Protein AF-A0A7C7R862-F1 (afdb_monomer_lite)

Foldseek 3Di:
DAAADDQVRVVCCVPPPVVVVCVVQVHDDWDWDFDPPPPDTAIEIEHEPPPPGPDDQWDWDQDPNGTHIHGYDYDPPDDDDDDD

Radius of gyration: 12.82 Å; chains: 1; bounding box: 29×38×34 Å

Structure (mmCIF, N/CA/C/O backbone):
data_AF-A0A7C7R862-F1
#
_entry.id   AF-A0A7C7R862-F1
#
loop_
_atom_site.group_PDB
_atom_site.id
_atom_site.type_symbol
_atom_site.label_atom_id
_atom_site.label_alt_id
_atom_site.label_comp_id
_atom_site.label_asym_id
_atom_site.label_entity_id
_atom_site.label_seq_id
_atom_site.pdbx_PDB_ins_code
_atom_site.Cartn_x
_atom_site.Cartn_y
_atom_site.Cartn_z
_atom_site.occupancy
_atom_site.B_iso_or_equiv
_atom_site.auth_seq_id
_atom_site.auth_comp_id
_atom_site.auth_asym_id
_atom_site.auth_atom_id
_atom_site.pdbx_PDB_model_num
ATOM 1 N N . MET A 1 1 ? 8.842 -18.107 -8.929 1.00 66.75 1 MET A N 1
ATOM 2 C CA . MET A 1 1 ? 9.441 -17.126 -8.003 1.00 66.75 1 MET A CA 1
ATOM 3 C C . MET A 1 1 ? 9.021 -15.752 -8.484 1.00 66.75 1 MET A C 1
ATOM 5 O O . MET A 1 1 ? 9.330 -15.425 -9.627 1.00 66.75 1 MET A O 1
ATOM 9 N N . ALA A 1 2 ? 8.257 -15.011 -7.681 1.00 78.81 2 ALA A N 1
ATOM 10 C CA . ALA A 1 2 ? 7.861 -13.645 -8.009 1.00 78.81 2 ALA A CA 1
ATOM 11 C C . ALA A 1 2 ? 9.084 -12.713 -7.972 1.00 78.81 2 ALA A C 1
ATOM 13 O O . ALA A 1 2 ? 9.982 -12.884 -7.145 1.00 78.81 2 ALA A O 1
ATOM 14 N N . ARG A 1 3 ? 9.147 -11.750 -8.895 1.00 89.38 3 ARG A N 1
ATOM 15 C CA . ARG A 1 3 ? 10.215 -10.735 -8.924 1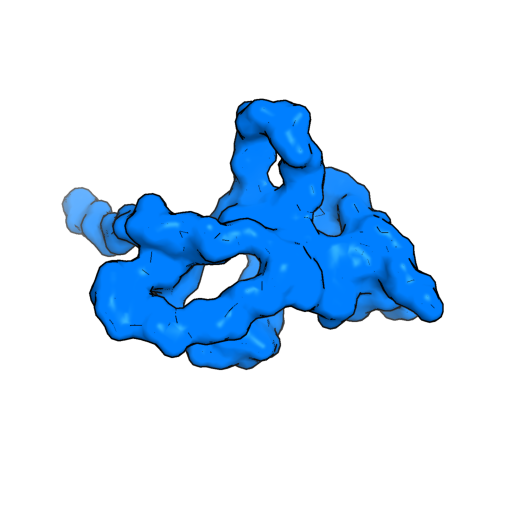.00 89.38 3 ARG A CA 1
ATOM 16 C C . ARG A 1 3 ? 9.798 -9.503 -8.119 1.00 89.38 3 ARG A C 1
ATOM 18 O O . ARG A 1 3 ? 8.608 -9.202 -8.125 1.00 89.38 3 ARG A O 1
ATOM 25 N N . PRO A 1 4 ? 10.719 -8.736 -7.515 1.00 90.06 4 PRO A N 1
ATOM 26 C CA . PRO A 1 4 ? 10.359 -7.471 -6.878 1.00 90.06 4 PRO A CA 1
ATOM 27 C C . PRO A 1 4 ? 9.616 -6.533 -7.844 1.00 90.06 4 PRO A C 1
ATOM 29 O O . PRO A 1 4 ? 9.998 -6.402 -9.015 1.00 90.06 4 PRO A O 1
ATOM 32 N N . ALA A 1 5 ? 8.545 -5.904 -7.359 1.00 90.81 5 ALA A N 1
ATOM 33 C CA . ALA A 1 5 ? 7.823 -4.869 -8.091 1.00 90.81 5 ALA A CA 1
ATOM 34 C C . ALA A 1 5 ? 8.697 -3.613 -8.274 1.00 90.81 5 ALA A C 1
ATOM 36 O O . ALA A 1 5 ? 9.449 -3.224 -7.378 1.00 90.81 5 ALA A O 1
ATOM 37 N N . THR A 1 6 ? 8.601 -2.967 -9.439 1.00 92.31 6 THR A N 1
ATOM 38 C CA . THR A 1 6 ? 9.264 -1.676 -9.694 1.00 92.31 6 THR A CA 1
ATOM 39 C C . THR A 1 6 ? 8.438 -0.509 -9.149 1.00 92.31 6 THR A C 1
ATOM 41 O O . THR A 1 6 ? 7.273 -0.674 -8.794 1.00 92.31 6 THR A O 1
ATOM 44 N N . ALA A 1 7 ? 9.020 0.694 -9.107 1.00 90.69 7 ALA A N 1
ATOM 45 C CA . ALA A 1 7 ? 8.326 1.894 -8.632 1.00 90.69 7 ALA A CA 1
ATOM 46 C C . ALA A 1 7 ? 7.039 2.183 -9.426 1.00 90.69 7 ALA A C 1
ATOM 48 O O . ALA A 1 7 ? 6.004 2.459 -8.824 1.00 90.69 7 ALA A O 1
ATOM 49 N N . ASP A 1 8 ? 7.100 2.061 -10.755 1.00 92.00 8 ASP A N 1
ATOM 50 C CA . ASP A 1 8 ? 5.944 2.272 -11.633 1.00 92.00 8 ASP A CA 1
ATOM 51 C C . ASP A 1 8 ? 4.852 1.231 -11.381 1.00 92.00 8 ASP A C 1
ATOM 53 O O . ASP A 1 8 ? 3.683 1.578 -11.282 1.00 92.00 8 ASP A O 1
ATOM 57 N N . GLN A 1 9 ? 5.234 -0.031 -11.165 1.00 93.00 9 GLN A N 1
ATOM 58 C CA . GLN A 1 9 ? 4.282 -1.097 -10.849 1.00 93.00 9 GLN A CA 1
ATOM 59 C C . GLN A 1 9 ? 3.624 -0.900 -9.484 1.00 93.00 9 GLN A C 1
ATOM 61 O O . GLN A 1 9 ? 2.439 -1.167 -9.330 1.00 93.00 9 GLN A O 1
ATOM 66 N N . LEU A 1 10 ? 4.369 -0.429 -8.480 1.00 92.56 10 LEU A N 1
ATOM 67 C CA . LEU A 1 10 ? 3.773 -0.087 -7.189 1.00 92.56 10 LEU A CA 1
ATOM 68 C C . LEU A 1 10 ? 2.782 1.070 -7.331 1.00 92.56 10 LEU A C 1
ATOM 70 O O . LEU A 1 10 ? 1.725 1.030 -6.710 1.00 92.56 10 LEU A O 1
ATOM 74 N N . ARG A 1 11 ? 3.097 2.076 -8.155 1.00 92.62 11 ARG A N 1
ATOM 75 C CA . ARG A 1 11 ? 2.180 3.185 -8.442 1.00 92.62 11 ARG A CA 1
ATOM 76 C C . ARG A 1 11 ? 0.911 2.693 -9.135 1.00 92.62 11 ARG A C 1
ATOM 78 O O . ARG A 1 11 ? -0.173 2.996 -8.654 1.00 92.62 11 ARG A O 1
ATOM 85 N N . GLU A 1 12 ? 1.049 1.875 -10.174 1.00 93.94 12 GLU A N 1
ATOM 86 C CA . GLU A 1 12 ? -0.066 1.238 -10.886 1.00 93.94 12 GLU A CA 1
ATOM 87 C C . GLU A 1 12 ? -0.954 0.429 -9.927 1.00 93.94 12 GLU A C 1
ATOM 89 O O . GLU A 1 12 ? -2.175 0.569 -9.923 1.00 93.94 12 GLU A O 1
ATOM 94 N N . ILE A 1 13 ? -0.347 -0.349 -9.022 1.00 92.75 13 ILE A N 1
ATOM 95 C CA . ILE A 1 13 ? -1.090 -1.102 -8.004 1.00 92.75 13 ILE A CA 1
ATOM 96 C C . ILE A 1 13 ? -1.901 -0.167 -7.097 1.00 92.75 13 ILE A C 1
ATOM 98 O O . ILE A 1 13 ? -3.031 -0.500 -6.744 1.00 92.75 13 ILE A O 1
ATOM 102 N N . LEU A 1 14 ? -1.360 0.990 -6.709 1.00 92.00 14 LEU A N 1
ATOM 103 C CA . LEU A 1 14 ? -2.078 1.946 -5.861 1.00 92.00 14 LEU A CA 1
ATOM 104 C C . LEU A 1 14 ? -3.191 2.691 -6.602 1.00 92.00 14 LEU A C 1
ATOM 106 O O . LEU A 1 14 ? -4.263 2.904 -6.033 1.00 92.00 14 LEU A O 1
ATOM 110 N N . GLU A 1 15 ? -2.945 3.086 -7.844 1.00 91.94 15 GLU A N 1
ATOM 111 C CA . GLU A 1 15 ? -3.877 3.888 -8.637 1.00 91.94 15 GLU A CA 1
ATOM 112 C C . GLU A 1 15 ? -5.033 3.040 -9.182 1.00 91.94 15 GLU A C 1
ATOM 114 O O . GLU A 1 15 ? -6.190 3.451 -9.094 1.00 91.94 15 GLU A O 1
ATOM 119 N N . GLU A 1 16 ? -4.745 1.833 -9.671 1.00 94.00 16 GLU A N 1
ATOM 120 C CA . GLU A 1 16 ? -5.719 1.013 -10.402 1.00 94.00 16 GLU A CA 1
ATOM 121 C C . GLU A 1 16 ? -6.204 -0.205 -9.604 1.00 94.00 16 GLU A C 1
ATOM 123 O O . GLU A 1 16 ? -7.331 -0.672 -9.786 1.00 94.00 16 GLU A O 1
ATOM 128 N N . HIS A 1 17 ? -5.389 -0.708 -8.671 1.00 91.94 17 HIS A N 1
ATOM 129 C CA . HIS A 1 17 ? -5.646 -1.975 -7.979 1.00 91.94 17 HIS A CA 1
ATOM 130 C C . HIS A 1 17 ? -5.734 -1.876 -6.448 1.00 91.94 17 HIS A C 1
ATOM 132 O O . HIS A 1 17 ? -5.786 -2.904 -5.761 1.00 91.94 17 HIS A O 1
ATOM 138 N N . SER A 1 18 ? -5.821 -0.670 -5.883 1.00 89.81 18 SER A N 1
ATOM 139 C CA . SER A 1 18 ? -5.856 -0.461 -4.426 1.00 89.81 18 SER A CA 1
ATOM 140 C C . SER A 1 18 ? -7.015 -1.187 -3.742 1.00 89.81 18 SER A C 1
ATOM 142 O O . SER A 1 18 ? -6.834 -1.764 -2.671 1.00 89.81 18 SER A O 1
ATOM 144 N N . LEU A 1 19 ? -8.186 -1.259 -4.383 1.00 90.25 19 LEU A N 1
ATOM 145 C CA . LEU A 1 19 ? -9.334 -2.023 -3.876 1.00 90.25 19 LEU A CA 1
ATOM 146 C C . LEU A 1 19 ? -9.060 -3.531 -3.809 1.00 90.25 19 LEU A C 1
ATOM 148 O O . LEU A 1 19 ? -9.520 -4.207 -2.889 1.00 90.25 19 LEU A O 1
ATOM 152 N N . GLN A 1 20 ? -8.328 -4.083 -4.780 1.00 90.75 20 GLN A N 1
ATOM 153 C CA . GLN A 1 20 ? -7.948 -5.495 -4.766 1.00 90.75 20 GLN A CA 1
ATOM 154 C C . GLN A 1 20 ? -6.940 -5.764 -3.648 1.00 90.75 20 GLN A C 1
ATOM 156 O O . GLN A 1 20 ? -7.116 -6.725 -2.899 1.00 90.75 20 GLN A O 1
ATOM 161 N N . LEU A 1 21 ? -5.939 -4.892 -3.502 1.00 89.38 21 LEU A N 1
ATOM 162 C CA . LEU A 1 21 ? -4.952 -4.968 -2.427 1.00 89.38 21 LEU A CA 1
ATOM 163 C C . LEU A 1 21 ? -5.627 -4.907 -1.048 1.00 89.38 21 LEU A C 1
ATOM 165 O O . LEU A 1 21 ? -5.363 -5.743 -0.187 1.00 89.38 21 LEU A O 1
ATOM 169 N N . GLN A 1 22 ? -6.567 -3.977 -0.865 1.00 90.06 22 GLN A N 1
ATOM 170 C CA . GLN A 1 22 ? -7.382 -3.863 0.344 1.00 90.06 22 GLN A CA 1
ATOM 171 C C . GLN A 1 22 ? -8.132 -5.161 0.665 1.00 90.06 22 GLN A C 1
ATOM 173 O O . GLN A 1 22 ? -8.093 -5.631 1.803 1.00 90.06 22 GLN A O 1
ATOM 178 N N . ARG A 1 23 ? -8.796 -5.761 -0.332 1.00 89.69 23 ARG A N 1
ATOM 179 C CA . ARG A 1 23 ? -9.539 -7.019 -0.155 1.00 89.69 23 ARG A CA 1
ATOM 180 C C . ARG A 1 23 ? -8.624 -8.183 0.204 1.00 89.69 23 ARG A C 1
ATOM 182 O O . ARG A 1 23 ? -8.983 -8.974 1.069 1.00 89.69 23 ARG A O 1
ATOM 189 N N . GLN A 1 24 ? -7.456 -8.287 -0.431 1.00 88.50 24 GLN A N 1
ATOM 190 C CA . GLN A 1 24 ? -6.473 -9.330 -0.119 1.00 88.50 24 GLN A CA 1
ATOM 191 C C . GLN A 1 24 ? -5.907 -9.191 1.296 1.00 88.50 24 GLN A C 1
ATOM 193 O O . GLN A 1 24 ? -5.651 -10.199 1.948 1.00 88.50 24 GLN A O 1
ATOM 198 N N . LEU A 1 25 ? -5.757 -7.959 1.784 1.00 87.44 25 LEU A N 1
ATOM 199 C CA . LEU A 1 25 ? -5.353 -7.675 3.161 1.00 87.44 25 LEU A CA 1
ATOM 200 C C . LEU A 1 25 ? -6.489 -7.846 4.183 1.00 87.44 25 LEU A C 1
ATOM 202 O O . LEU A 1 25 ? -6.228 -7.800 5.381 1.00 87.44 25 LEU A O 1
ATOM 206 N N . GLY A 1 26 ? -7.737 -8.030 3.738 1.00 87.88 26 GLY A N 1
ATOM 207 C CA . GLY A 1 26 ? -8.897 -8.141 4.626 1.00 87.88 26 GLY A CA 1
ATOM 208 C C . GLY A 1 26 ? -9.208 -6.855 5.399 1.00 87.88 26 GLY A C 1
ATOM 209 O O . GLY A 1 26 ? -9.806 -6.918 6.470 1.00 87.88 26 GLY A O 1
ATOM 210 N N . LEU A 1 27 ? -8.795 -5.695 4.880 1.00 85.69 27 LEU A N 1
ATOM 211 C CA . LEU A 1 27 ? -8.926 -4.402 5.554 1.00 85.69 27 LEU A CA 1
ATOM 212 C C . LEU A 1 27 ? -10.192 -3.670 5.133 1.00 85.69 27 LEU A C 1
ATOM 214 O O . LEU A 1 27 ? -10.518 -3.602 3.947 1.00 85.69 27 LEU A O 1
ATOM 218 N N . THR A 1 28 ? -10.870 -3.034 6.086 1.00 82.62 28 THR A N 1
ATOM 219 C CA . THR A 1 28 ? -12.053 -2.215 5.765 1.00 82.62 28 THR A CA 1
ATOM 220 C C . THR A 1 28 ? -11.697 -0.740 5.638 1.00 82.62 28 THR A C 1
ATOM 222 O O . THR A 1 28 ? -12.221 -0.052 4.762 1.00 82.62 28 THR A O 1
ATOM 225 N N . ARG A 1 29 ? -10.786 -0.250 6.482 1.00 85.31 29 ARG A N 1
ATOM 226 C CA . ARG A 1 29 ? -10.307 1.131 6.460 1.00 85.31 29 ARG A CA 1
ATOM 227 C C . ARG A 1 29 ? -8.796 1.108 6.356 1.00 85.31 29 ARG A C 1
ATOM 229 O O . ARG A 1 29 ? -8.104 0.664 7.262 1.00 85.31 29 ARG A O 1
ATOM 236 N N . VAL A 1 30 ? -8.287 1.553 5.217 1.00 89.06 30 VAL A N 1
ATOM 237 C CA . VAL A 1 30 ? -6.856 1.538 4.942 1.00 89.06 30 VAL A CA 1
ATOM 238 C C . VAL A 1 30 ? -6.488 2.716 4.067 1.00 89.06 30 VAL A C 1
ATOM 240 O O . VAL A 1 30 ? -7.234 3.095 3.165 1.00 89.06 30 VAL A O 1
ATOM 243 N N . GLN A 1 31 ? -5.319 3.276 4.334 1.00 90.62 31 GLN A N 1
ATOM 244 C CA . GLN A 1 31 ? -4.672 4.230 3.458 1.00 90.62 31 GLN A CA 1
ATOM 245 C C . GLN A 1 31 ? -3.388 3.601 2.928 1.00 90.62 31 GLN A C 1
ATOM 247 O O . GLN A 1 31 ? -2.546 3.131 3.696 1.00 90.62 31 GLN A O 1
ATOM 252 N N . PHE A 1 32 ? -3.241 3.600 1.607 1.00 91.75 32 PHE A N 1
ATOM 253 C CA . PHE A 1 32 ? -2.021 3.155 0.951 1.00 91.75 32 PHE A CA 1
ATOM 254 C C . PHE A 1 32 ? -1.217 4.348 0.449 1.00 91.75 32 PHE A C 1
ATOM 256 O O . PHE A 1 32 ? -1.780 5.309 -0.073 1.00 91.75 32 PHE A O 1
ATOM 263 N N . SER A 1 33 ? 0.104 4.288 0.584 1.00 91.62 33 SER A N 1
ATOM 264 C CA . SER A 1 33 ? 0.996 5.312 0.035 1.00 91.62 33 SER A CA 1
ATOM 265 C C . SER A 1 33 ? 2.359 4.741 -0.347 1.00 91.62 33 SER A C 1
ATOM 267 O O . SER A 1 33 ? 2.772 3.691 0.145 1.00 91.62 33 SER A O 1
ATOM 269 N N . LEU A 1 34 ? 3.074 5.448 -1.223 1.00 91.12 34 LEU A N 1
ATOM 270 C CA . LEU A 1 34 ? 4.482 5.187 -1.513 1.00 91.12 34 LEU A CA 1
ATOM 271 C C . LEU A 1 34 ? 5.346 6.156 -0.691 1.00 91.12 34 LEU A C 1
ATOM 273 O O . LEU A 1 34 ? 5.272 7.365 -0.920 1.00 91.12 34 LEU A O 1
ATOM 277 N N . PRO A 1 35 ? 6.167 5.676 0.260 1.00 85.81 35 PRO A N 1
ATOM 278 C CA . PRO A 1 35 ? 7.064 6.539 1.008 1.00 85.81 35 PRO A CA 1
ATOM 279 C C . PRO A 1 35 ? 8.187 7.065 0.106 1.00 85.81 35 PRO A C 1
ATOM 281 O O . PRO A 1 35 ? 8.865 6.304 -0.582 1.00 85.81 35 PRO A O 1
ATOM 284 N N . ALA A 1 36 ?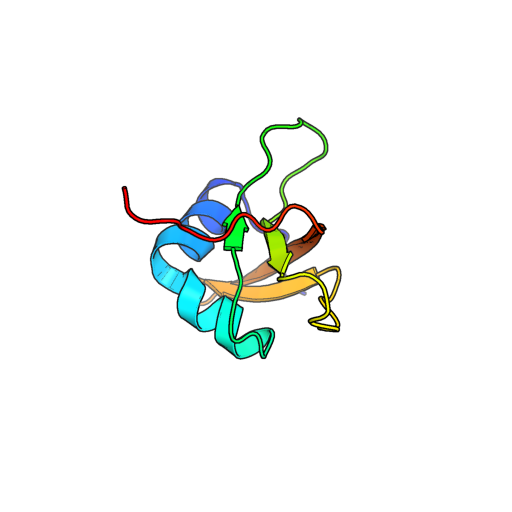 8.432 8.373 0.168 1.00 83.38 36 ALA A N 1
ATOM 285 C CA . ALA A 1 36 ? 9.545 9.044 -0.504 1.00 83.38 36 ALA A CA 1
ATOM 286 C C . ALA A 1 36 ? 10.751 9.230 0.442 1.00 83.38 36 ALA A C 1
ATOM 288 O O . ALA A 1 36 ? 11.367 10.290 0.480 1.00 83.38 36 ALA A O 1
ATOM 289 N N . ASP A 1 37 ? 11.062 8.217 1.257 1.00 84.88 37 ASP A N 1
ATOM 290 C CA . ASP A 1 37 ? 12.068 8.301 2.329 1.00 84.88 37 ASP A CA 1
ATOM 291 C C . ASP A 1 37 ? 13.444 7.725 1.957 1.00 84.88 37 ASP A C 1
ATOM 293 O O . ASP A 1 37 ? 14.350 7.692 2.788 1.00 84.88 37 ASP A O 1
ATOM 297 N N . GLY A 1 38 ? 13.607 7.241 0.722 1.00 80.81 38 GLY A N 1
ATOM 298 C CA . GLY A 1 38 ? 14.863 6.672 0.227 1.00 80.81 38 GLY A CA 1
ATOM 299 C C . GLY A 1 38 ? 15.247 5.317 0.835 1.00 80.81 38 GLY A C 1
ATOM 300 O O . GLY A 1 38 ? 16.289 4.778 0.473 1.00 80.81 38 GLY A O 1
ATOM 301 N N . LYS A 1 39 ? 14.424 4.724 1.713 1.00 81.12 39 LYS A N 1
ATOM 302 C CA . LYS A 1 39 ? 14.722 3.436 2.377 1.00 81.12 39 LYS A CA 1
ATOM 303 C C . LYS A 1 39 ? 14.359 2.202 1.542 1.00 81.12 39 LYS A C 1
ATOM 305 O O . LYS A 1 39 ? 14.524 1.076 2.001 1.00 81.12 39 LYS A O 1
ATOM 310 N N . GLY A 1 40 ? 13.881 2.411 0.318 1.00 85.88 40 GLY A N 1
ATOM 311 C CA . GLY A 1 40 ? 13.512 1.359 -0.625 1.00 85.88 40 GLY A CA 1
ATOM 312 C C . GLY A 1 40 ? 12.038 1.396 -1.014 1.00 85.88 40 GLY A C 1
ATOM 313 O O . GLY A 1 40 ? 1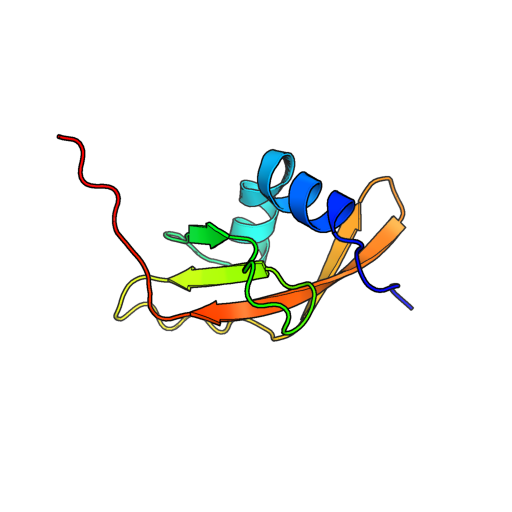1.201 1.980 -0.321 1.00 85.88 40 GLY A O 1
ATOM 314 N N . LEU A 1 41 ? 11.745 0.765 -2.151 1.00 90.50 41 LEU A N 1
ATOM 315 C CA . LEU A 1 41 ? 10.408 0.671 -2.731 1.00 90.50 41 LEU A CA 1
ATOM 316 C C . LEU A 1 41 ? 9.530 -0.236 -1.873 1.00 90.50 41 LEU A C 1
ATOM 318 O O . LEU A 1 41 ? 9.898 -1.384 -1.639 1.00 90.50 41 LEU A O 1
ATOM 322 N N . ARG A 1 42 ? 8.398 0.292 -1.399 1.00 93.12 42 ARG A N 1
ATOM 323 C CA . ARG A 1 42 ? 7.388 -0.417 -0.601 1.00 93.12 42 ARG A CA 1
ATOM 324 C C . ARG A 1 42 ? 6.077 0.345 -0.567 1.00 93.12 42 ARG A C 1
ATOM 326 O O . ARG A 1 42 ? 6.077 1.555 -0.751 1.00 93.12 42 ARG A O 1
ATOM 333 N N . ILE A 1 43 ? 4.979 -0.352 -0.316 1.00 92.88 43 ILE A N 1
ATOM 334 C CA . ILE A 1 43 ? 3.688 0.277 -0.038 1.00 92.88 43 ILE A CA 1
ATOM 335 C C . ILE A 1 43 ? 3.548 0.403 1.474 1.00 92.88 43 ILE A C 1
ATOM 337 O O . ILE A 1 43 ? 3.586 -0.592 2.199 1.00 92.88 43 ILE A O 1
ATOM 341 N N . LYS A 1 44 ? 3.369 1.632 1.953 1.00 92.81 44 LYS A N 1
ATOM 342 C CA . LYS A 1 44 ? 2.926 1.881 3.320 1.00 92.81 44 LYS A CA 1
ATOM 343 C C . LYS A 1 44 ? 1.435 1.607 3.425 1.00 92.81 44 LYS A C 1
ATOM 345 O O . LYS A 1 44 ? 0.657 2.103 2.613 1.00 92.81 44 LYS A O 1
ATOM 350 N N . VAL A 1 45 ? 1.069 0.830 4.434 1.00 92.69 45 VAL A N 1
ATOM 351 C CA . VAL A 1 45 ? -0.293 0.428 4.766 1.00 92.69 45 VAL A CA 1
ATOM 352 C C . VAL A 1 45 ? -0.628 1.031 6.125 1.00 92.69 45 VAL A C 1
ATOM 354 O O . VAL A 1 45 ? -0.178 0.524 7.155 1.00 92.69 45 VAL A O 1
ATOM 357 N N . SER A 1 46 ? -1.390 2.120 6.126 1.00 90.88 46 SER A N 1
ATOM 358 C CA . SER A 1 46 ? -1.846 2.768 7.354 1.00 90.88 46 SER A CA 1
ATOM 359 C C . SER A 1 46 ? -3.254 2.298 7.693 1.00 90.88 46 SER A C 1
ATOM 361 O O . SER A 1 46 ? -4.158 2.392 6.859 1.00 90.88 46 SER A O 1
ATOM 363 N N . VAL A 1 47 ? -3.439 1.795 8.911 1.00 88.56 47 VAL A N 1
ATOM 364 C CA . VAL A 1 47 ? -4.730 1.313 9.430 1.00 88.56 47 VAL A CA 1
ATOM 365 C C . VAL A 1 47 ? -5.140 2.128 10.662 1.00 88.56 47 VAL A C 1
ATOM 367 O O . VAL A 1 47 ? -4.255 2.583 11.391 1.00 88.56 47 VAL A O 1
ATOM 370 N N . PRO A 1 48 ? -6.444 2.341 10.913 1.00 85.62 48 PRO A N 1
ATOM 371 C CA . PRO A 1 48 ? -6.915 3.051 12.096 1.00 85.62 48 PRO A CA 1
ATOM 372 C C . PRO A 1 48 ? -6.386 2.456 13.405 1.00 85.62 48 PRO A C 1
ATOM 374 O O . PRO A 1 48 ? -6.214 1.242 13.539 1.00 85.62 48 PRO A O 1
ATOM 377 N N . ALA A 1 49 ? -6.203 3.313 14.411 1.00 76.50 49 ALA A N 1
ATOM 378 C CA . ALA A 1 49 ? -5.868 2.873 15.759 1.00 76.50 49 ALA A CA 1
ATOM 379 C C . ALA A 1 49 ? -6.934 1.894 16.290 1.00 76.50 49 ALA A C 1
ATOM 381 O O . ALA A 1 49 ? -8.133 2.169 16.225 1.00 76.50 49 ALA A O 1
ATOM 382 N N . GLY A 1 50 ? -6.487 0.748 16.807 1.00 74.94 50 GLY A N 1
ATOM 383 C CA . GLY A 1 50 ? -7.359 -0.331 17.285 1.00 74.94 50 GLY A CA 1
ATOM 384 C C . GLY A 1 50 ? -7.762 -1.364 16.224 1.00 74.94 50 GLY A C 1
ATOM 385 O O . GLY A 1 50 ? -8.331 -2.389 16.590 1.00 74.94 50 GLY A O 1
ATOM 386 N N . GLU A 1 51 ? -7.443 -1.155 14.940 1.00 77.00 51 GLU A N 1
ATOM 387 C CA . GLU A 1 51 ? -7.586 -2.189 13.907 1.00 77.00 51 GLU A CA 1
ATOM 388 C C . GLU A 1 51 ? -6.332 -3.083 13.918 1.00 77.00 51 GLU A C 1
ATOM 390 O O . GLU A 1 51 ? -5.274 -2.749 13.374 1.00 77.00 51 GLU A O 1
ATOM 395 N N . GLU A 1 52 ? -6.424 -4.225 14.604 1.00 69.94 52 GLU A N 1
ATOM 396 C CA . GLU A 1 52 ? -5.382 -5.256 14.593 1.00 69.94 52 GLU A CA 1
ATOM 397 C C . GLU A 1 52 ? -5.479 -6.084 13.311 1.00 69.94 52 GLU A C 1
ATOM 399 O O . GLU A 1 52 ? -6.039 -7.178 13.277 1.00 69.94 52 GLU A O 1
ATOM 404 N N . ALA A 1 53 ? -4.925 -5.544 12.230 1.00 76.19 53 ALA A N 1
ATOM 405 C CA . ALA A 1 53 ? -4.798 -6.271 10.980 1.00 76.19 53 ALA A CA 1
ATOM 406 C C . ALA A 1 53 ? -3.369 -6.806 10.796 1.00 76.19 53 ALA A C 1
ATOM 408 O O . ALA A 1 53 ? -2.412 -6.019 10.797 1.00 76.19 53 ALA A O 1
ATOM 409 N N . PRO A 1 54 ? -3.186 -8.126 10.619 1.00 82.06 54 PRO A N 1
ATOM 410 C CA . PRO A 1 54 ? -1.879 -8.698 10.331 1.00 82.06 54 PRO A CA 1
ATOM 411 C C . PRO A 1 54 ? -1.472 -8.360 8.889 1.00 82.06 54 PRO A C 1
ATOM 413 O O . PRO A 1 54 ? -1.802 -9.078 7.948 1.00 82.06 54 PRO A O 1
ATOM 416 N N . ILE A 1 55 ? -0.750 -7.251 8.712 1.00 88.56 55 ILE A N 1
ATOM 417 C CA . ILE A 1 55 ? -0.183 -6.865 7.414 1.00 88.56 55 ILE A CA 1
ATOM 418 C C . ILE A 1 55 ? 1.098 -7.679 7.183 1.00 88.56 55 ILE A C 1
ATOM 420 O O . ILE A 1 55 ? 2.052 -7.525 7.953 1.00 88.56 55 ILE A O 1
ATOM 424 N N . PRO A 1 56 ? 1.159 -8.545 6.157 1.00 91.50 56 PRO A N 1
ATOM 425 C CA . PRO A 1 56 ? 2.381 -9.270 5.846 1.00 91.50 56 PRO A CA 1
ATOM 426 C C . PRO A 1 56 ? 3.445 -8.290 5.347 1.00 91.50 56 PRO A C 1
ATOM 428 O O . PRO A 1 56 ? 3.117 -7.296 4.715 1.00 91.50 56 PRO A O 1
ATOM 431 N N . SER A 1 57 ? 4.728 -8.575 5.574 1.00 91.88 57 SER A N 1
ATOM 432 C CA . SER A 1 57 ? 5.822 -7.717 5.088 1.00 91.88 57 SER A CA 1
ATOM 433 C C . SER A 1 57 ? 5.985 -7.744 3.564 1.00 91.88 57 SER A C 1
ATOM 435 O O . SER A 1 57 ? 6.655 -6.884 2.989 1.00 91.88 57 SER A O 1
ATOM 437 N N . ARG A 1 58 ? 5.407 -8.752 2.899 1.00 93.31 58 ARG A N 1
ATOM 438 C CA . ARG A 1 58 ? 5.444 -8.958 1.449 1.00 93.31 58 ARG A CA 1
ATOM 439 C C . ARG A 1 58 ? 4.174 -9.655 0.982 1.00 93.31 58 ARG A C 1
ATOM 441 O O . ARG A 1 58 ? 3.631 -10.491 1.702 1.00 93.31 58 ARG A O 1
ATOM 448 N N . MET A 1 59 ? 3.742 -9.354 -0.234 1.00 92.31 59 MET A N 1
ATOM 449 C CA . MET A 1 59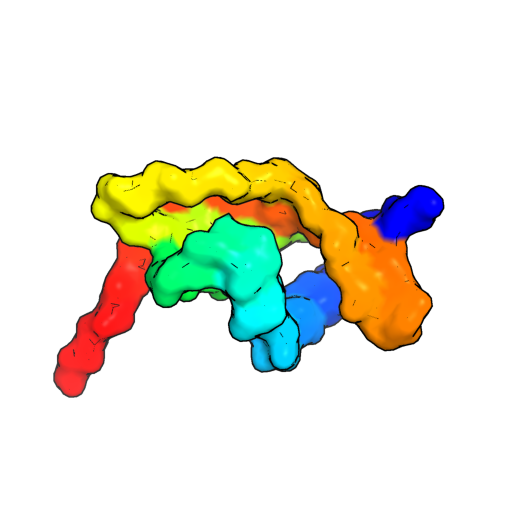 ? 2.610 -10.009 -0.882 1.00 92.31 59 MET A CA 1
ATOM 450 C C . MET A 1 59 ? 2.919 -10.271 -2.354 1.00 92.31 59 MET A C 1
ATOM 452 O O . MET A 1 59 ? 3.522 -9.433 -3.017 1.00 92.31 59 MET A O 1
ATOM 456 N N . GLU A 1 60 ? 2.494 -11.415 -2.882 1.00 93.31 60 GLU A N 1
ATOM 457 C CA . GLU A 1 60 ? 2.524 -11.651 -4.325 1.00 93.31 60 GLU A CA 1
ATOM 458 C C . GLU A 1 60 ? 1.288 -11.030 -4.979 1.00 93.31 60 GLU A C 1
ATOM 460 O O . GLU A 1 60 ? 0.152 -11.313 -4.595 1.00 93.31 60 GLU A O 1
ATOM 465 N N . PHE A 1 61 ? 1.509 -10.194 -5.987 1.00 90.69 61 PHE A N 1
ATOM 466 C CA . PHE A 1 61 ? 0.466 -9.532 -6.753 1.00 90.69 61 PHE A CA 1
ATOM 467 C C . PHE A 1 61 ? 0.610 -9.889 -8.232 1.00 90.69 61 PHE A C 1
ATOM 469 O O . PHE A 1 61 ? 1.720 -9.960 -8.758 1.00 90.69 61 PHE A O 1
ATOM 476 N N . SER A 1 62 ? -0.504 -10.144 -8.916 1.00 90.56 62 SER A N 1
ATOM 477 C CA . SER A 1 62 ? -0.492 -10.433 -10.353 1.00 90.56 62 SER A CA 1
ATOM 478 C C . SER A 1 62 ? -0.769 -9.151 -11.127 1.00 90.56 62 SER A C 1
ATOM 480 O O . SER A 1 62 ? -1.893 -8.657 -11.095 1.00 90.56 62 SER A O 1
ATOM 482 N N . LEU A 1 63 ? 0.236 -8.643 -11.839 1.00 89.31 63 LEU A N 1
ATOM 483 C CA . LEU A 1 63 ? 0.161 -7.422 -12.644 1.00 89.31 63 LEU A CA 1
ATOM 484 C C . LEU A 1 63 ? 0.555 -7.742 -14.089 1.00 89.31 63 LEU A C 1
ATOM 486 O O . LEU A 1 63 ? 1.613 -8.330 -14.322 1.00 89.31 63 LEU A O 1
ATOM 490 N N . HIS A 1 64 ? -0.298 -7.410 -15.061 1.00 89.00 64 HIS A N 1
ATOM 491 C CA . HIS A 1 64 ? -0.084 -7.728 -16.484 1.00 89.00 64 HIS A CA 1
ATOM 492 C C . HIS A 1 64 ? 0.261 -9.207 -16.770 1.00 89.00 64 HIS A C 1
ATOM 494 O O . HIS A 1 64 ? 1.078 -9.514 -17.633 1.00 89.00 64 HIS A O 1
ATOM 500 N N . GLY A 1 65 ? -0.327 -10.144 -16.019 1.00 86.69 65 GLY A N 1
ATOM 501 C CA . GLY A 1 65 ? -0.044 -11.581 -16.160 1.00 86.69 65 GLY A CA 1
ATOM 502 C C . GLY A 1 65 ? 1.303 -12.032 -15.578 1.00 86.69 65 GLY A C 1
ATOM 503 O O . GLY A 1 65 ? 1.670 -13.198 -15.715 1.00 86.69 65 GLY A O 1
ATOM 504 N N . HIS A 1 66 ? 2.028 -11.141 -14.899 1.00 89.75 66 HIS A N 1
ATOM 505 C CA . HIS A 1 66 ? 3.263 -11.449 -14.189 1.00 89.75 66 HIS A CA 1
ATOM 506 C C . HIS A 1 66 ? 3.052 -11.400 -12.676 1.00 89.75 66 HIS A C 1
ATOM 508 O O . HIS A 1 66 ? 2.449 -10.465 -12.153 1.00 89.75 66 HIS A O 1
ATOM 514 N N . GLN A 1 67 ? 3.615 -12.373 -11.958 1.00 92.81 67 GLN A N 1
ATOM 515 C CA . GLN A 1 67 ? 3.687 -12.302 -10.502 1.00 92.81 67 GLN A CA 1
ATOM 516 C C . GLN A 1 67 ? 4.830 -11.389 -10.061 1.00 92.81 67 GLN A C 1
ATOM 518 O O . GLN A 1 67 ? 6.001 -11.616 -10.394 1.00 92.81 67 GLN A O 1
ATOM 523 N N . VAL A 1 68 ? 4.474 -10.371 -9.286 1.00 93.25 68 VAL A N 1
ATOM 524 C CA . VAL A 1 68 ? 5.402 -9.442 -8.651 1.00 93.25 68 VAL A CA 1
ATOM 525 C C . VAL A 1 68 ? 5.295 -9.537 -7.134 1.00 93.25 68 VAL A C 1
ATOM 527 O O . VAL A 1 68 ? 4.216 -9.714 -6.581 1.00 93.25 68 VAL A O 1
ATOM 530 N N . GLU A 1 69 ? 6.429 -9.434 -6.456 1.00 94.25 69 GLU A N 1
ATOM 531 C CA . GLU A 1 69 ? 6.514 -9.333 -5.006 1.00 94.25 69 GLU A CA 1
ATOM 532 C C . GLU A 1 69 ? 6.401 -7.857 -4.617 1.00 94.25 69 GLU A C 1
ATOM 534 O O . GLU A 1 69 ? 7.211 -7.019 -5.024 1.00 94.25 69 GLU A O 1
ATOM 539 N N . VAL A 1 70 ? 5.374 -7.549 -3.836 1.00 93.19 70 VAL A N 1
ATOM 540 C CA . VAL A 1 70 ? 5.044 -6.221 -3.339 1.00 93.19 70 VAL A CA 1
ATOM 541 C C . VAL A 1 70 ? 5.465 -6.144 -1.872 1.00 93.19 70 VAL A C 1
ATOM 543 O O . VAL A 1 70 ? 4.826 -6.769 -1.022 1.00 93.19 70 VAL A O 1
ATOM 546 N N . PRO A 1 71 ? 6.539 -5.413 -1.542 1.00 93.62 71 PRO A N 1
ATOM 547 C CA . PRO A 1 71 ? 6.910 -5.162 -0.156 1.00 93.62 71 PRO A CA 1
ATOM 548 C C . PRO A 1 71 ? 5.909 -4.210 0.503 1.00 93.62 71 PRO A C 1
ATOM 550 O O . PRO A 1 71 ? 5.577 -3.157 -0.050 1.00 93.62 71 PRO A O 1
ATOM 553 N N . LEU A 1 72 ? 5.446 -4.579 1.695 1.00 93.31 72 LEU A N 1
ATOM 554 C CA . LEU A 1 72 ? 4.469 -3.831 2.477 1.00 93.31 72 LEU A CA 1
ATOM 555 C C . LEU A 1 72 ? 5.068 -3.436 3.828 1.00 93.31 72 LEU A C 1
ATOM 557 O O . LEU A 1 72 ? 5.795 -4.203 4.459 1.00 93.31 72 LEU A O 1
ATOM 561 N N . GLU A 1 73 ? 4.731 -2.238 4.288 1.00 91.88 73 GLU A N 1
ATOM 562 C CA . GLU A 1 73 ? 5.125 -1.720 5.595 1.00 91.88 73 GLU A CA 1
ATOM 563 C C . GLU A 1 73 ? 3.882 -1.222 6.326 1.00 91.88 73 GLU A C 1
ATOM 565 O O . GLU A 1 73 ? 3.195 -0.322 5.843 1.00 91.88 73 GLU A O 1
ATOM 570 N N . ARG A 1 74 ? 3.586 -1.792 7.498 1.00 88.69 74 ARG A N 1
ATOM 571 C CA . ARG A 1 74 ? 2.529 -1.261 8.362 1.00 88.69 74 ARG A CA 1
ATOM 572 C C . ARG A 1 74 ? 2.981 0.076 8.946 1.00 88.69 74 ARG A C 1
ATOM 574 O O . ARG A 1 74 ? 4.090 0.183 9.461 1.00 88.69 74 ARG A O 1
ATOM 581 N N . SER A 1 75 ? 2.097 1.062 8.903 1.00 84.88 75 SER A N 1
ATOM 582 C CA . SER A 1 75 ? 2.244 2.339 9.597 1.00 84.88 75 SER A CA 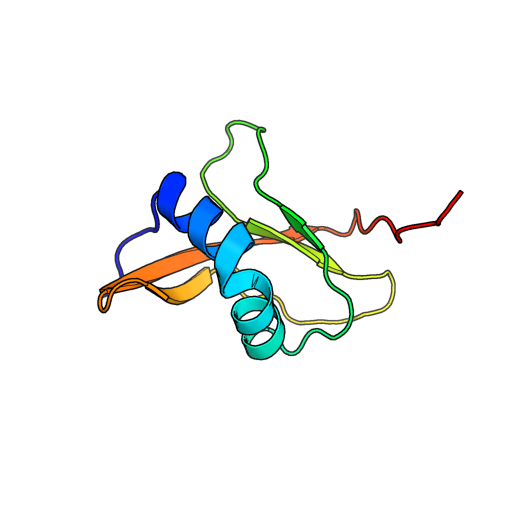1
ATOM 583 C C . SER A 1 75 ? 1.024 2.577 10.489 1.00 84.88 75 SER A C 1
ATOM 585 O O . SER A 1 75 ? -0.081 2.117 10.197 1.00 84.88 75 SER A O 1
ATOM 587 N N . GLU A 1 76 ? 1.241 3.273 11.601 1.00 77.44 76 GLU A N 1
ATOM 588 C CA . GLU A 1 76 ? 0.183 3.723 12.513 1.00 77.44 76 GLU A CA 1
ATOM 589 C C . GLU A 1 76 ? -0.271 5.159 12.195 1.00 77.44 76 GLU A C 1
ATOM 591 O O . GLU A 1 76 ? -1.175 5.685 12.837 1.00 77.44 76 GLU A O 1
ATOM 596 N N . ASP A 1 77 ? 0.307 5.784 11.162 1.00 76.31 77 ASP A N 1
ATOM 597 C CA . ASP A 1 77 ? 0.066 7.175 10.763 1.00 76.31 77 ASP A CA 1
ATOM 598 C C . ASP A 1 77 ? -1.231 7.326 9.940 1.00 76.31 77 ASP A C 1
ATOM 600 O O . ASP A 1 77 ? -1.265 8.032 8.931 1.00 76.31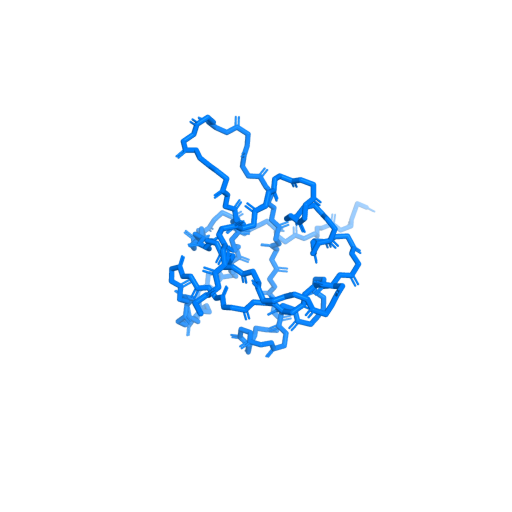 77 ASP A O 1
ATOM 604 N N . TYR A 1 78 ? -2.300 6.614 10.308 1.00 76.00 78 TYR A N 1
ATOM 605 C CA . TYR A 1 78 ? -3.583 6.713 9.614 1.00 76.00 78 TYR A CA 1
ATOM 606 C C . TYR A 1 78 ? -4.216 8.083 9.866 1.00 76.00 78 TYR A C 1
ATOM 608 O O . TYR A 1 78 ? -4.558 8.422 11.000 1.00 76.00 78 TYR A O 1
ATOM 616 N N . GLN A 1 79 ? -4.413 8.852 8.795 1.00 71.88 79 GLN A N 1
ATOM 617 C CA . GLN A 1 79 ? -5.127 10.123 8.853 1.00 71.88 79 GLN A CA 1
ATOM 618 C C . GLN A 1 79 ? -6.536 9.935 8.277 1.00 71.88 79 GLN A C 1
ATOM 620 O O . GLN A 1 79 ? -6.673 9.726 7.068 1.00 71.88 79 GLN A O 1
ATOM 625 N N . PRO A 1 80 ? -7.598 9.974 9.106 1.00 67.94 80 PRO A N 1
ATOM 626 C CA . PRO A 1 80 ? -8.956 9.953 8.588 1.00 67.94 80 PRO A CA 1
ATOM 627 C C . PRO A 1 80 ? -9.186 11.184 7.707 1.00 67.94 80 PRO A C 1
ATOM 629 O O . PRO A 1 80 ? -8.809 12.297 8.067 1.00 67.94 80 PRO A O 1
ATOM 632 N N . TYR A 1 81 ? -9.817 10.983 6.552 1.00 66.12 81 TYR A N 1
ATOM 633 C CA . TYR A 1 81 ? -10.274 12.095 5.729 1.00 66.12 81 TYR A CA 1
ATOM 634 C C . TYR A 1 81 ? -11.405 12.828 6.462 1.00 66.12 81 TYR A C 1
ATOM 636 O O . TYR A 1 81 ? -12.505 12.289 6.598 1.00 66.12 81 TYR A O 1
ATOM 644 N N . GLU A 1 82 ? -11.129 14.041 6.935 1.00 57.25 82 GLU A N 1
ATOM 645 C CA . GLU A 1 82 ? -12.141 14.973 7.431 1.00 57.25 82 GLU A CA 1
ATOM 646 C C . GLU A 1 82 ? -12.534 15.917 6.281 1.00 57.25 82 GLU A C 1
ATOM 648 O O . GLU A 1 82 ? -11.701 16.716 5.844 1.00 57.25 82 GLU A O 1
ATOM 653 N N . PRO A 1 83 ? -13.760 15.825 5.729 1.00 53.94 83 PRO A N 1
ATOM 654 C CA . PRO A 1 83 ? -14.236 16.818 4.775 1.00 53.94 83 PRO A CA 1
ATOM 655 C C . PRO A 1 83 ? -14.390 18.170 5.488 1.00 53.94 83 PRO A C 1
ATOM 657 O O . PRO A 1 83 ? -15.059 18.248 6.519 1.00 53.94 83 PRO A O 1
ATOM 660 N N . LEU A 1 84 ? -13.745 19.205 4.936 1.00 52.06 84 LEU A N 1
ATOM 661 C CA . LEU A 1 84 ? -13.908 20.608 5.340 1.00 52.06 84 LEU A CA 1
ATOM 662 C C . LEU A 1 84 ? -15.311 21.135 5.017 1.00 52.06 84 LEU A C 1
ATOM 664 O O . LEU A 1 84 ? -15.854 20.748 3.955 1.00 52.06 84 LEU A O 1
#

Secondary structure (DSSP, 8-state):
-PEEPPHHHHHHHHHHSHHHHHHHTT-SS-EEE---SSS-S-EEEE--TT------SEEEEEETTEEEEEEEEEES--------

pLDDT: mean 86.12, std 9.16, range [52.06, 94.25]

Sequence (84 aa):
MARPATADQLREILEEHSLQLQRQLGLTRVQFSLPADGKGLRIKVSVPAGEEAPIPSRMEFSLHGHQVEVPLERSEDYQPYEPL